Protein AF-A0A7G2LVY2-F1 (afdb_monomer_lite)

Structure (mmCIF, N/CA/C/O backbone):
data_AF-A0A7G2LVY2-F1
#
_entry.id   AF-A0A7G2LVY2-F1
#
loop_
_atom_site.group_PDB
_atom_site.id
_atom_site.type_symbol
_atom_site.label_atom_id
_atom_site.label_alt_id
_atom_site.label_comp_id
_atom_site.label_asym_id
_atom_site.label_entity_id
_atom_site.label_seq_id
_atom_site.pdbx_PDB_ins_code
_atom_site.Cartn_x
_atom_site.Cartn_y
_atom_site.Cartn_z
_atom_site.occupancy
_atom_site.B_iso_or_equiv
_atom_site.auth_seq_id
_atom_site.auth_comp_id
_atom_site.auth_asym_id
_atom_site.auth_atom_id
_atom_site.pdbx_PDB_model_num
ATOM 1 N N . MET A 1 1 ? -13.518 -0.870 34.565 1.00 39.25 1 MET A N 1
ATOM 2 C CA . MET A 1 1 ? -13.326 -1.751 33.393 1.00 39.25 1 MET A CA 1
ATOM 3 C C . MET A 1 1 ? -12.865 -0.864 32.248 1.00 39.25 1 MET A C 1
ATOM 5 O O . MET A 1 1 ? -13.672 -0.101 31.740 1.00 39.25 1 MET A O 1
ATOM 9 N N . ILE A 1 2 ? -11.569 -0.849 31.933 1.00 44.62 2 ILE A N 1
ATOM 10 C CA . ILE A 1 2 ? -11.060 -0.082 30.789 1.00 44.62 2 ILE A CA 1
ATOM 11 C C . ILE A 1 2 ? -11.137 -1.031 29.598 1.00 44.62 2 ILE A C 1
ATOM 13 O O . ILE A 1 2 ? -10.346 -1.964 29.501 1.00 44.62 2 ILE A O 1
ATOM 17 N N . VAL A 1 3 ? -12.137 -0.849 28.739 1.00 47.81 3 VAL A N 1
ATOM 18 C CA . VAL A 1 3 ? -12.151 -1.504 27.429 1.00 47.81 3 VAL A CA 1
ATOM 19 C C . VAL A 1 3 ? -11.163 -0.720 26.577 1.00 47.81 3 VAL A C 1
ATOM 21 O O . VAL A 1 3 ? -11.492 0.343 26.058 1.00 47.81 3 VAL A O 1
ATOM 24 N N . THR A 1 4 ? -9.923 -1.189 26.482 1.00 49.97 4 THR A N 1
ATOM 25 C CA . THR A 1 4 ? -9.008 -0.695 25.453 1.00 49.97 4 THR A CA 1
ATOM 26 C C . THR A 1 4 ? -9.565 -1.165 24.118 1.00 49.97 4 THR A C 1
ATOM 28 O O . THR A 1 4 ? -9.597 -2.369 23.856 1.00 49.97 4 THR A O 1
ATOM 31 N N . ALA A 1 5 ? -10.065 -0.234 23.304 1.00 61.22 5 ALA A N 1
ATOM 32 C CA . ALA A 1 5 ? -10.412 -0.522 21.921 1.00 61.22 5 ALA A CA 1
ATOM 33 C C . ALA A 1 5 ? -9.217 -1.216 21.250 1.00 61.22 5 ALA A C 1
ATOM 35 O O . ALA A 1 5 ? -8.070 -0.811 21.457 1.00 61.22 5 ALA A O 1
ATOM 36 N N . ALA A 1 6 ? -9.478 -2.282 20.489 1.00 63.81 6 ALA A N 1
ATOM 37 C CA . ALA A 1 6 ? -8.433 -2.903 19.689 1.00 63.81 6 ALA A CA 1
ATOM 38 C C . ALA A 1 6 ? -7.792 -1.823 18.795 1.00 63.81 6 ALA A C 1
ATOM 40 O O . ALA A 1 6 ? -8.520 -0.970 18.279 1.00 63.81 6 ALA A O 1
ATOM 41 N N . PRO A 1 7 ? -6.457 -1.818 18.636 1.00 68.19 7 PRO A N 1
ATOM 42 C CA . PRO A 1 7 ? -5.785 -0.800 17.842 1.00 68.19 7 PRO A CA 1
ATOM 43 C C . PRO A 1 7 ? -6.353 -0.779 16.421 1.00 68.19 7 PRO A C 1
ATOM 45 O O . PRO A 1 7 ? -6.534 -1.832 15.801 1.00 68.19 7 PRO A O 1
ATOM 48 N N . THR A 1 8 ? -6.642 0.423 15.917 1.00 87.12 8 THR A N 1
ATOM 49 C CA . THR A 1 8 ? -7.139 0.628 14.555 1.00 87.12 8 THR A CA 1
ATOM 50 C C . THR A 1 8 ? -6.164 0.001 13.562 1.00 87.12 8 THR A C 1
ATOM 52 O O . THR A 1 8 ? -4.964 0.284 13.570 1.00 87.12 8 THR A O 1
ATOM 55 N N . ARG A 1 9 ? -6.673 -0.899 12.721 1.00 96.38 9 ARG A N 1
ATOM 56 C CA . ARG A 1 9 ? -5.881 -1.551 11.676 1.00 96.38 9 ARG A CA 1
ATOM 57 C C . ARG A 1 9 ? -5.790 -0.615 10.479 1.00 96.38 9 ARG A C 1
ATOM 59 O O . ARG A 1 9 ? -6.821 -0.118 10.023 1.00 96.38 9 ARG A O 1
ATOM 66 N N . THR A 1 10 ? -4.586 -0.432 9.952 1.00 98.31 10 THR A N 1
ATOM 67 C CA . THR A 1 10 ? -4.344 0.371 8.755 1.00 98.31 10 THR A CA 1
ATOM 68 C C . THR A 1 10 ? -3.576 -0.456 7.744 1.00 98.31 10 THR A C 1
ATOM 70 O O . THR A 1 10 ? -2.410 -0.804 7.946 1.00 98.31 10 THR A O 1
ATOM 73 N N . PHE A 1 11 ? -4.259 -0.755 6.642 1.00 98.44 11 PHE A N 1
ATOM 74 C CA . PHE A 1 11 ? -3.750 -1.581 5.563 1.00 98.44 11 PHE A CA 1
ATOM 75 C C . PHE A 1 11 ? -3.188 -0.724 4.431 1.00 98.44 11 PHE A C 1
ATOM 77 O O . PHE A 1 11 ? -3.850 0.201 3.951 1.00 98.44 11 PHE A O 1
ATOM 84 N N . LEU A 1 12 ? -2.014 -1.099 3.928 1.00 98.25 12 LEU A N 1
ATOM 85 C CA . LEU A 1 12 ? -1.451 -0.573 2.689 1.00 98.25 12 LEU A CA 1
ATOM 86 C C . LEU A 1 12 ? -1.420 -1.666 1.620 1.00 98.25 12 LEU A C 1
ATOM 88 O O . LEU A 1 12 ? -0.725 -2.675 1.737 1.00 98.25 12 LEU A O 1
ATOM 92 N N . PHE A 1 13 ? -2.194 -1.467 0.560 1.00 97.25 13 PHE A N 1
ATOM 93 C CA . PHE A 1 13 ? -2.277 -2.396 -0.559 1.00 97.25 13 PHE A CA 1
ATOM 94 C C . PHE A 1 13 ? -1.229 -2.028 -1.615 1.00 97.25 13 PHE A C 1
ATOM 96 O O . PHE A 1 13 ? -1.375 -1.000 -2.282 1.00 97.25 13 PHE A O 1
ATOM 103 N N . LEU A 1 14 ? -0.235 -2.893 -1.822 1.00 95.06 14 LEU A N 1
ATOM 104 C CA . LEU A 1 14 ? 0.720 -2.848 -2.944 1.00 95.06 14 LEU A CA 1
ATOM 105 C C . LEU A 1 14 ? 0.222 -3.715 -4.102 1.00 95.06 14 LEU A C 1
ATOM 107 O O . LEU A 1 14 ? -0.867 -4.265 -4.014 1.00 95.06 14 LEU A O 1
ATOM 111 N N . GLN A 1 15 ? 0.963 -3.866 -5.198 1.00 90.38 15 GLN A N 1
ATOM 112 C CA . GLN A 1 15 ? 0.441 -4.481 -6.424 1.00 90.38 15 GLN A CA 1
ATOM 113 C C . GLN A 1 15 ? -0.254 -5.843 -6.179 1.00 90.38 15 GLN A C 1
ATOM 115 O O . GLN A 1 15 ? 0.187 -6.675 -5.386 1.00 90.38 15 GLN A O 1
ATOM 120 N N . GLY A 1 16 ? -1.409 -6.021 -6.824 1.00 85.12 16 GLY A N 1
ATOM 121 C CA . GLY A 1 16 ? -2.340 -7.132 -6.605 1.00 85.12 16 GLY A CA 1
ATOM 122 C C . GLY A 1 16 ? -2.748 -7.779 -7.932 1.00 85.12 16 GLY A C 1
ATOM 123 O O . GLY A 1 16 ? -2.326 -7.298 -8.987 1.00 85.12 16 GLY A O 1
ATOM 124 N N . PRO A 1 17 ? -3.593 -8.824 -7.924 1.00 83.94 17 PRO A N 1
ATOM 125 C CA . PRO A 1 17 ? -4.156 -9.373 -9.147 1.00 83.94 17 PRO A CA 1
ATOM 126 C C . PRO A 1 17 ? -4.967 -8.299 -9.874 1.00 83.94 17 PRO A C 1
ATOM 128 O O . PRO A 1 17 ? -5.635 -7.469 -9.249 1.00 83.94 17 PRO A O 1
ATOM 131 N N . HIS A 1 18 ? -4.932 -8.333 -11.204 1.00 83.19 18 HIS A N 1
ATOM 132 C CA . HIS A 1 18 ? -5.775 -7.465 -12.015 1.00 83.19 18 HIS A CA 1
ATOM 133 C C . HIS A 1 18 ? -7.261 -7.741 -11.739 1.00 83.19 18 HIS A C 1
ATOM 135 O O . HIS A 1 18 ? -7.674 -8.891 -11.591 1.00 83.19 18 HIS A O 1
ATOM 141 N N . GLY A 1 19 ? -8.071 -6.680 -11.702 1.00 87.75 19 GLY A N 1
ATOM 142 C CA . GLY A 1 19 ? -9.521 -6.771 -11.537 1.00 87.75 19 GLY A CA 1
ATOM 143 C C . GLY A 1 19 ? -10.046 -6.304 -10.170 1.00 87.75 19 GLY A C 1
ATOM 144 O O . GLY A 1 19 ? -9.325 -5.704 -9.372 1.00 87.75 19 GLY A O 1
ATOM 145 N N . PRO A 1 20 ? -11.335 -6.555 -9.879 1.00 90.75 20 PRO A N 1
ATOM 146 C CA . PRO A 1 20 ? -12.069 -5.896 -8.794 1.00 90.75 20 PRO A CA 1
ATOM 147 C C . PRO A 1 20 ? -11.790 -6.460 -7.392 1.00 90.75 20 PRO A C 1
ATOM 149 O O . PRO A 1 20 ? -12.391 -5.998 -6.415 1.00 90.75 20 PRO A O 1
ATOM 152 N N . PHE A 1 21 ? -10.920 -7.467 -7.266 1.00 92.88 21 PHE A N 1
ATOM 153 C CA . PHE A 1 21 ? -10.684 -8.163 -6.002 1.00 92.88 21 PHE A CA 1
ATOM 154 C C . PHE A 1 21 ? -10.185 -7.207 -4.908 1.00 92.88 21 PHE A C 1
ATOM 156 O O . PHE A 1 21 ? -10.789 -7.141 -3.839 1.00 92.88 21 PHE A O 1
ATOM 163 N N . PHE A 1 22 ? -9.160 -6.394 -5.187 1.00 94.06 22 PHE A N 1
ATOM 164 C CA . PHE A 1 22 ? -8.605 -5.455 -4.200 1.00 94.06 22 PHE A CA 1
ATOM 165 C C . PHE A 1 22 ? -9.624 -4.412 -3.757 1.00 94.06 22 PHE A C 1
ATOM 167 O O . PHE A 1 22 ? -9.743 -4.139 -2.565 1.00 94.06 22 PHE A O 1
ATOM 174 N N . ASN A 1 23 ? -10.413 -3.871 -4.684 1.00 94.88 23 ASN A N 1
ATOM 175 C CA . ASN A 1 23 ? -11.483 -2.945 -4.328 1.00 94.88 23 ASN A CA 1
ATOM 176 C C . ASN A 1 23 ? -12.528 -3.598 -3.413 1.00 94.88 23 ASN A C 1
ATOM 178 O O . ASN A 1 23 ? -12.964 -2.992 -2.435 1.00 94.88 23 ASN A O 1
ATOM 182 N N . SER A 1 24 ? -12.895 -4.849 -3.698 1.00 95.50 24 SER A N 1
ATOM 183 C CA . SER A 1 24 ? -13.856 -5.609 -2.891 1.00 95.50 24 SER A CA 1
ATOM 184 C C . SER A 1 24 ? -13.309 -5.912 -1.493 1.00 95.50 24 SER A C 1
ATOM 186 O O . SER A 1 24 ? -14.003 -5.681 -0.502 1.00 95.50 24 SER A O 1
ATOM 188 N N . LEU A 1 25 ? -12.045 -6.337 -1.401 1.00 95.69 25 LEU A N 1
ATOM 189 C CA . LEU A 1 25 ? -11.354 -6.577 -0.135 1.00 95.69 25 LEU A CA 1
ATOM 190 C C . LEU A 1 25 ? -11.233 -5.287 0.687 1.00 95.69 25 LEU A C 1
ATOM 192 O O . LEU A 1 25 ? -11.611 -5.263 1.856 1.00 95.69 25 LEU A O 1
ATOM 196 N N . GLY A 1 26 ? -10.787 -4.192 0.070 1.00 95.75 26 GLY A N 1
ATOM 197 C CA . GLY A 1 26 ? -10.673 -2.893 0.730 1.00 95.75 26 GLY A CA 1
ATOM 198 C C . GLY A 1 26 ? -12.020 -2.380 1.243 1.00 95.75 26 GLY A C 1
ATOM 199 O O . GLY A 1 26 ? -12.106 -1.864 2.355 1.00 95.75 26 GLY A O 1
ATOM 200 N N . LYS A 1 27 ? -13.108 -2.576 0.485 1.00 96.12 27 LYS A N 1
ATOM 201 C CA . LYS A 1 27 ? -14.471 -2.254 0.936 1.00 96.12 27 LYS A CA 1
ATOM 202 C C . LYS A 1 27 ? -14.877 -3.064 2.171 1.00 96.12 27 LYS A C 1
ATOM 204 O O . LYS A 1 27 ? -15.498 -2.508 3.074 1.00 96.12 27 LYS A O 1
ATOM 209 N N . MET A 1 28 ? -14.544 -4.353 2.218 1.00 97.00 28 MET A N 1
ATOM 210 C CA . MET A 1 28 ? -14.836 -5.215 3.366 1.00 97.00 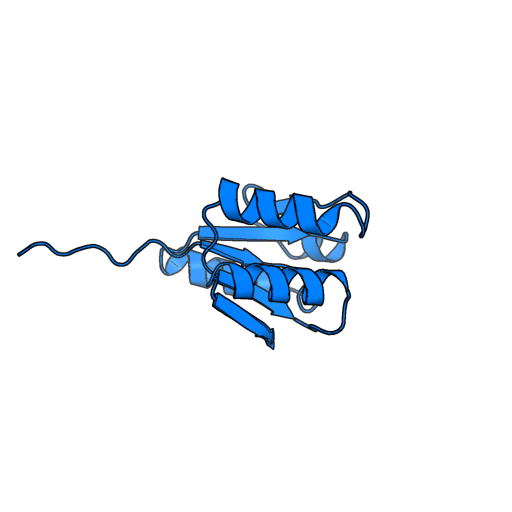28 MET A CA 1
ATOM 211 C C . MET A 1 28 ? -14.028 -4.808 4.606 1.00 97.00 28 MET A C 1
ATOM 213 O O . MET A 1 28 ? -14.612 -4.657 5.673 1.00 97.00 28 MET A O 1
ATOM 217 N N . LEU A 1 29 ? -12.723 -4.562 4.463 1.00 96.38 29 LEU A N 1
ATOM 218 C CA . LEU A 1 29 ? -11.865 -4.126 5.572 1.00 96.38 29 LEU A CA 1
ATOM 219 C C . LEU A 1 29 ? -12.326 -2.785 6.160 1.00 96.38 29 LEU A C 1
ATOM 221 O O . LEU A 1 29 ? -12.441 -2.657 7.376 1.00 96.38 29 LEU A O 1
ATOM 225 N N . ARG A 1 30 ? -12.703 -1.818 5.313 1.00 95.62 30 ARG A N 1
ATOM 226 C CA . ARG A 1 30 ? -13.282 -0.548 5.784 1.00 95.62 30 ARG A CA 1
ATOM 227 C C . ARG A 1 30 ? -14.587 -0.736 6.545 1.00 95.62 30 ARG A C 1
ATOM 229 O O . ARG A 1 30 ? -14.797 -0.096 7.567 1.00 95.62 30 ARG A O 1
ATOM 236 N N . ARG A 1 31 ? -15.461 -1.637 6.081 1.00 95.31 31 ARG A N 1
ATOM 237 C CA . ARG A 1 31 ? -16.694 -1.990 6.809 1.00 95.31 31 ARG A CA 1
ATOM 238 C C . ARG A 1 31 ? -16.411 -2.624 8.172 1.00 95.31 31 ARG A C 1
ATOM 240 O O . ARG A 1 31 ? -17.240 -2.492 9.062 1.00 95.31 31 ARG A O 1
ATOM 247 N N . ALA A 1 32 ? -15.262 -3.275 8.332 1.00 95.12 32 ALA A N 1
ATOM 248 C CA . ALA A 1 32 ? -14.799 -3.827 9.601 1.00 95.12 32 ALA A CA 1
ATOM 249 C C . ALA A 1 32 ? -14.088 -2.794 10.503 1.00 95.12 32 ALA A C 1
ATOM 251 O O . ALA A 1 32 ? -13.579 -3.166 11.556 1.00 95.12 32 ALA A O 1
ATOM 252 N N . GLY A 1 33 ? -14.049 -1.514 10.113 1.00 94.88 33 GLY A N 1
ATOM 253 C CA . GLY A 1 33 ? -13.451 -0.435 10.905 1.00 94.88 33 GLY A CA 1
ATOM 254 C C . GLY A 1 33 ? -11.962 -0.192 10.647 1.00 94.88 33 GLY A C 1
ATOM 255 O O . GLY A 1 33 ? -11.342 0.554 11.397 1.00 94.88 33 GLY A O 1
ATOM 256 N N . ALA A 1 34 ? -11.382 -0.800 9.608 1.00 97.06 34 ALA A N 1
ATOM 257 C CA . ALA A 1 34 ? -9.990 -0.567 9.234 1.00 97.06 34 ALA A CA 1
ATOM 258 C C . ALA A 1 34 ? -9.829 0.602 8.250 1.00 97.06 34 ALA A C 1
ATOM 260 O O . ALA A 1 34 ? -10.689 0.857 7.401 1.00 97.06 34 ALA A O 1
ATOM 261 N N . GLU A 1 35 ? -8.670 1.249 8.284 1.00 97.75 35 GLU A N 1
ATOM 262 C CA . GLU A 1 35 ? -8.233 2.132 7.209 1.00 97.75 35 GLU A CA 1
ATOM 263 C C . GLU A 1 35 ? -7.560 1.329 6.095 1.00 97.75 35 GLU A C 1
ATOM 265 O O . GLU A 1 35 ? -6.878 0.334 6.340 1.00 97.75 35 GLU A O 1
ATOM 270 N N . VAL A 1 36 ? -7.759 1.752 4.844 1.00 98.00 36 VAL A N 1
ATOM 271 C CA . VAL A 1 36 ? -7.175 1.066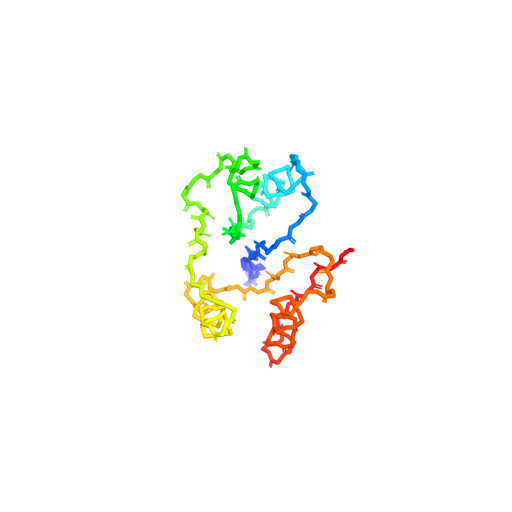 3.685 1.00 98.00 36 VAL A CA 1
ATOM 272 C C . VAL A 1 36 ? -6.710 2.075 2.652 1.00 98.00 36 VAL A C 1
ATOM 274 O O . VAL A 1 36 ? -7.531 2.793 2.068 1.00 98.00 36 VAL A O 1
ATOM 277 N N . TRP A 1 37 ? -5.411 2.037 2.382 1.00 98.44 37 TRP A N 1
ATOM 278 C CA . TRP A 1 37 ? -4.705 2.812 1.371 1.00 98.44 37 TRP A CA 1
ATOM 279 C C . TRP A 1 37 ? -4.256 1.909 0.224 1.00 98.44 37 TRP A C 1
ATOM 281 O O . TRP A 1 37 ? -3.964 0.730 0.420 1.00 98.44 37 TRP A O 1
ATOM 291 N N . ARG A 1 38 ? -4.185 2.458 -0.989 1.00 97.56 38 ARG A N 1
ATOM 292 C CA . ARG A 1 38 ? -3.740 1.748 -2.192 1.00 97.56 38 ARG A CA 1
ATOM 293 C C . ARG A 1 38 ? -2.590 2.497 -2.837 1.00 97.56 38 ARG A C 1
ATOM 295 O O . ARG A 1 38 ? -2.812 3.587 -3.352 1.00 97.56 38 ARG A O 1
ATOM 302 N N . VAL A 1 39 ? -1.411 1.886 -2.892 1.00 97.62 39 VAL A N 1
ATOM 303 C CA . VAL A 1 39 ? -0.350 2.340 -3.796 1.00 97.62 39 VAL A CA 1
ATOM 304 C C . VAL A 1 39 ? -0.607 1.731 -5.165 1.00 97.62 39 VAL A C 1
ATOM 306 O O . VAL A 1 39 ? -0.811 0.521 -5.283 1.00 97.62 39 VAL A O 1
ATOM 309 N N . GLY A 1 40 ? -0.639 2.563 -6.199 1.00 95.38 40 GLY A N 1
ATOM 310 C CA . GLY A 1 40 ? -0.777 2.090 -7.568 1.00 95.38 40 GLY A CA 1
ATOM 311 C C . GLY A 1 40 ? 0.455 2.391 -8.402 1.00 95.38 40 GLY A C 1
ATOM 312 O O . GLY A 1 40 ? 0.911 3.533 -8.442 1.00 95.38 40 GLY A O 1
ATOM 313 N N . PHE A 1 41 ? 0.947 1.360 -9.085 1.00 93.06 41 PHE A N 1
ATOM 314 C CA . PHE A 1 41 ? 2.175 1.375 -9.883 1.00 93.06 41 PHE A CA 1
ATOM 315 C C . PHE A 1 41 ? 1.888 1.460 -11.389 1.00 93.06 41 PHE A C 1
ATOM 317 O O . PHE A 1 41 ? 2.788 1.670 -12.194 1.00 93.06 41 PHE A O 1
ATOM 324 N N . ASN A 1 42 ? 0.634 1.252 -11.798 1.00 90.88 42 ASN A N 1
ATOM 325 C CA . ASN A 1 42 ? 0.208 1.271 -13.197 1.00 90.88 42 ASN A CA 1
ATOM 326 C C . ASN A 1 42 ? -1.261 1.717 -13.334 1.00 90.88 42 ASN A C 1
ATOM 328 O O . ASN A 1 42 ? -1.997 1.839 -12.354 1.00 90.88 42 ASN A O 1
ATOM 332 N N . ALA A 1 43 ? -1.705 1.942 -14.574 1.00 90.00 43 ALA A N 1
ATOM 333 C CA . ALA A 1 43 ? -3.074 2.368 -14.868 1.00 90.00 43 ALA A CA 1
ATOM 334 C C . ALA A 1 43 ? -4.139 1.333 -14.461 1.00 90.00 43 ALA A C 1
ATOM 336 O O . ALA A 1 43 ? -5.241 1.720 -14.076 1.00 90.00 43 ALA A O 1
ATOM 337 N N . GLY A 1 44 ? -3.813 0.038 -14.498 1.00 90.00 44 GLY A N 1
ATOM 338 C CA . GLY A 1 44 ? -4.709 -1.032 -14.058 1.00 90.00 44 GLY A CA 1
ATOM 339 C C . GLY A 1 44 ? -5.032 -0.941 -12.566 1.00 90.00 44 GLY A C 1
ATOM 340 O O . GLY A 1 44 ? -6.195 -1.058 -12.189 1.00 90.00 44 GLY A O 1
ATOM 341 N N . ASP A 1 45 ? -4.039 -0.635 -11.726 1.00 92.31 45 ASP A N 1
ATOM 342 C CA . ASP A 1 45 ? -4.256 -0.418 -10.288 1.00 92.31 45 ASP A CA 1
ATOM 343 C C . ASP A 1 45 ? -5.251 0.715 -10.024 1.00 92.31 45 ASP A C 1
ATOM 345 O O . ASP A 1 45 ? -6.085 0.611 -9.125 1.00 92.31 45 ASP A O 1
ATOM 349 N N . ARG A 1 46 ? -5.180 1.790 -10.819 1.00 93.19 46 ARG A N 1
ATOM 350 C CA . ARG A 1 46 ? -6.125 2.909 -10.741 1.00 93.19 46 ARG A CA 1
ATOM 351 C C . ARG A 1 46 ? -7.510 2.514 -11.243 1.00 93.19 46 ARG A C 1
ATOM 353 O O . ARG A 1 46 ? -8.500 2.838 -10.597 1.00 93.19 46 ARG A O 1
ATOM 360 N N . ALA A 1 47 ? -7.582 1.852 -12.397 1.00 93.25 47 ALA A N 1
ATOM 361 C CA . ALA A 1 47 ? -8.841 1.515 -13.059 1.00 93.25 47 ALA A CA 1
ATOM 362 C C . ALA A 1 47 ? -9.743 0.625 -12.191 1.00 93.25 47 ALA A C 1
ATOM 364 O O . ALA A 1 47 ? -10.964 0.728 -12.272 1.00 93.25 47 ALA A O 1
ATOM 365 N N . PHE A 1 48 ? -9.147 -0.208 -11.334 1.00 93.56 48 PHE A N 1
ATOM 366 C CA . PHE A 1 48 ? -9.868 -1.105 -10.434 1.00 93.56 48 PHE A CA 1
ATOM 367 C C . PHE A 1 48 ? -9.899 -0.630 -8.979 1.00 93.56 48 PHE A C 1
ATOM 369 O O . PHE A 1 48 ? -10.118 -1.447 -8.087 1.00 93.56 48 PHE A O 1
ATOM 376 N N . TRP A 1 49 ? -9.711 0.665 -8.711 1.00 95.56 49 TRP A N 1
ATOM 377 C CA . TRP A 1 49 ? -9.829 1.229 -7.367 1.00 95.56 49 TRP A CA 1
ATOM 378 C C . TRP A 1 49 ? -10.767 2.435 -7.334 1.00 95.56 49 TRP A C 1
ATOM 380 O O . TRP A 1 49 ? -10.421 3.533 -7.766 1.00 95.56 49 TRP A O 1
ATOM 390 N N . PHE A 1 50 ? -11.957 2.257 -6.758 1.00 94.44 50 PHE A N 1
ATOM 391 C CA . PHE A 1 50 ? -13.033 3.256 -6.813 1.00 94.44 50 PHE A CA 1
ATOM 392 C C . PHE A 1 50 ? -13.096 4.168 -5.577 1.00 94.44 50 PHE A C 1
ATOM 394 O O . PHE A 1 50 ? -14.120 4.788 -5.300 1.00 94.44 50 PHE A O 1
ATOM 401 N N . HIS A 1 51 ? -11.993 4.263 -4.828 1.00 92.75 51 HIS A N 1
ATOM 402 C CA . HIS A 1 51 ? -11.861 5.099 -3.632 1.00 92.75 51 HIS A CA 1
ATOM 403 C C . HIS A 1 51 ? -10.702 6.099 -3.796 1.00 92.75 51 HIS A C 1
ATOM 405 O O . HIS A 1 51 ? -9.635 5.905 -3.200 1.00 92.75 51 HIS A O 1
ATOM 411 N N . PRO A 1 52 ? -10.876 7.164 -4.605 1.00 93.38 52 PRO A N 1
ATOM 412 C CA . PRO A 1 52 ? -9.778 8.035 -5.033 1.00 93.38 52 PRO A CA 1
ATOM 413 C C . PRO A 1 52 ? -9.071 8.754 -3.878 1.00 93.38 52 PRO A C 1
ATOM 415 O O . PRO A 1 52 ? -7.868 8.968 -3.962 1.00 93.38 52 PRO A O 1
ATOM 418 N N . SER A 1 53 ? -9.771 9.054 -2.778 1.00 96.12 53 SER A N 1
ATOM 419 C CA . SER A 1 53 ? -9.188 9.688 -1.581 1.00 96.12 53 SER A CA 1
ATOM 420 C C . SER A 1 53 ? -8.138 8.832 -0.865 1.00 96.12 53 SER A C 1
ATOM 422 O O . SER A 1 53 ? -7.353 9.353 -0.083 1.00 96.12 53 SER A O 1
ATOM 424 N N . THR A 1 54 ? -8.119 7.525 -1.132 1.00 97.12 54 THR A N 1
ATOM 425 C CA . THR A 1 54 ? -7.185 6.562 -0.522 1.00 97.12 54 THR A CA 1
ATOM 426 C C . THR A 1 54 ? -6.227 5.953 -1.543 1.00 97.12 54 THR A C 1
ATOM 428 O O . THR A 1 54 ? -5.535 4.977 -1.253 1.00 97.12 54 THR A O 1
ATOM 431 N N . TYR A 1 55 ? -6.212 6.497 -2.762 1.00 97.88 55 TYR A N 1
ATOM 432 C CA . TYR A 1 55 ? -5.331 6.060 -3.833 1.00 97.88 55 TYR A CA 1
ATOM 433 C C . TYR A 1 55 ? -4.082 6.933 -3.889 1.00 97.88 55 TYR A C 1
ATOM 435 O O . TYR A 1 55 ? -4.170 8.153 -4.013 1.00 97.88 55 TYR A O 1
ATOM 443 N N . ILE A 1 56 ? -2.922 6.294 -3.871 1.00 98.19 56 ILE A N 1
ATOM 444 C CA . ILE A 1 56 ? -1.609 6.925 -3.886 1.00 98.19 56 ILE A CA 1
ATOM 445 C C . ILE A 1 56 ? -0.930 6.516 -5.198 1.00 98.19 56 ILE A C 1
ATOM 447 O O . ILE A 1 56 ? -0.473 5.377 -5.327 1.00 98.19 56 ILE A O 1
ATOM 451 N N . PRO A 1 57 ? -0.906 7.391 -6.220 1.00 97.12 57 PRO A N 1
ATOM 452 C CA . PRO A 1 57 ? -0.190 7.098 -7.452 1.00 97.12 57 PRO A CA 1
ATOM 453 C C . PRO A 1 57 ? 1.314 7.141 -7.183 1.00 97.12 57 PRO A C 1
ATOM 455 O O . PRO A 1 57 ? 1.853 8.214 -6.917 1.00 97.12 57 PRO A O 1
ATOM 458 N N . TYR A 1 58 ? 1.996 6.006 -7.305 1.00 97.12 58 TYR A N 1
ATOM 459 C CA . TYR A 1 58 ? 3.451 5.998 -7.286 1.00 97.12 58 TYR A CA 1
ATOM 460 C C . TYR A 1 58 ? 3.991 6.263 -8.691 1.00 97.12 58 TYR A C 1
ATOM 462 O O . TYR A 1 58 ? 3.585 5.617 -9.656 1.00 97.12 58 TYR A O 1
ATOM 470 N N . ARG A 1 59 ? 4.860 7.270 -8.807 1.00 95.56 59 ARG A N 1
ATOM 471 C CA . ARG A 1 59 ? 5.457 7.721 -10.077 1.00 95.56 59 ARG A CA 1
ATOM 472 C C . ARG A 1 59 ? 6.984 7.845 -10.013 1.00 95.56 59 ARG A C 1
ATOM 474 O O . ARG A 1 59 ? 7.569 8.364 -10.957 1.00 95.56 59 ARG A O 1
ATOM 481 N N . GLY A 1 60 ? 7.589 7.436 -8.896 1.00 94.06 60 GLY A N 1
ATOM 482 C CA . GLY A 1 60 ? 9.042 7.405 -8.724 1.00 94.06 60 GLY A CA 1
ATOM 483 C C . GLY A 1 60 ? 9.673 6.200 -9.417 1.00 94.06 60 GLY A C 1
ATOM 484 O O . GLY A 1 60 ? 8.976 5.398 -10.050 1.00 94.06 60 GLY A O 1
ATOM 485 N N . THR A 1 61 ? 10.993 6.083 -9.301 1.00 94.31 61 THR A N 1
ATOM 486 C CA . THR A 1 61 ? 11.737 4.936 -9.834 1.00 94.31 61 THR A CA 1
ATOM 487 C C . THR A 1 61 ? 11.740 3.765 -8.848 1.00 94.31 61 THR A C 1
ATOM 489 O O . THR A 1 61 ? 11.198 3.855 -7.754 1.00 94.31 61 THR A O 1
ATOM 492 N N . VAL A 1 62 ? 12.329 2.625 -9.214 1.00 91.38 62 VAL A N 1
ATOM 493 C CA . VAL A 1 62 ? 12.463 1.505 -8.264 1.00 91.38 62 VAL A CA 1
ATOM 494 C C . VAL A 1 62 ? 13.426 1.873 -7.130 1.00 91.38 62 VAL A C 1
ATOM 496 O O . VAL A 1 62 ? 13.214 1.478 -5.993 1.00 91.38 62 VAL A O 1
ATOM 499 N N . GLU A 1 63 ? 14.437 2.689 -7.412 1.00 94.06 63 GLU A N 1
ATOM 500 C CA . GLU A 1 63 ? 15.449 3.130 -6.449 1.00 94.06 63 GLU A CA 1
ATOM 501 C C . GLU A 1 63 ? 14.869 4.067 -5.377 1.00 94.06 63 GLU A C 1
ATOM 503 O O . GLU A 1 63 ? 15.286 4.019 -4.221 1.00 94.06 63 GLU A O 1
ATOM 508 N N . ASP A 1 64 ? 13.867 4.877 -5.735 1.00 95.88 64 ASP A N 1
ATOM 509 C CA . ASP A 1 64 ? 13.172 5.778 -4.804 1.00 95.88 64 ASP A CA 1
ATOM 510 C C . ASP A 1 64 ? 12.144 5.043 -3.919 1.00 95.88 64 ASP A C 1
ATOM 512 O O . ASP A 1 64 ? 11.583 5.613 -2.968 1.00 95.88 64 ASP A O 1
ATOM 516 N N . TRP A 1 65 ? 11.823 3.789 -4.256 1.00 95.56 65 TRP A N 1
ATOM 517 C CA . TRP A 1 65 ? 10.725 3.053 -3.639 1.00 95.56 65 TRP A CA 1
ATOM 518 C C . TRP A 1 65 ? 10.955 2.745 -2.158 1.00 95.56 65 TRP A C 1
ATOM 520 O O . TRP A 1 65 ? 10.040 3.033 -1.384 1.00 95.56 65 TRP A O 1
ATOM 530 N N . PRO A 1 66 ? 12.129 2.258 -1.704 1.00 95.75 66 PRO A N 1
ATOM 531 C CA . PRO A 1 66 ? 12.368 1.987 -0.287 1.00 95.75 66 PRO A CA 1
ATOM 532 C C . PRO A 1 66 ? 12.088 3.192 0.614 1.00 95.75 66 PRO A C 1
ATOM 534 O O . PRO A 1 66 ? 11.410 3.065 1.636 1.00 95.75 66 PRO A O 1
ATOM 537 N N . GLN A 1 67 ? 12.563 4.375 0.211 1.00 97.12 67 GLN A N 1
ATOM 538 C CA . GLN A 1 67 ? 12.343 5.607 0.963 1.00 97.12 67 GLN A CA 1
ATOM 539 C C . GLN A 1 67 ? 10.867 6.006 0.944 1.00 97.12 67 GLN A C 1
ATOM 541 O O . GLN A 1 67 ? 10.294 6.291 1.994 1.00 97.12 67 GLN A O 1
ATOM 546 N N . THR A 1 68 ? 10.231 5.976 -0.231 1.00 97.88 68 THR A N 1
ATOM 547 C CA . THR A 1 68 ? 8.806 6.313 -0.358 1.00 97.88 68 THR A CA 1
ATOM 548 C C . THR A 1 68 ? 7.939 5.380 0.483 1.00 97.88 68 THR A C 1
ATOM 550 O O . THR A 1 68 ? 7.048 5.829 1.200 1.00 97.88 68 THR A O 1
ATOM 553 N N . PHE A 1 69 ? 8.201 4.076 0.419 1.00 98.00 69 PHE A N 1
ATOM 554 C CA . PHE A 1 69 ? 7.478 3.065 1.173 1.00 98.00 69 PHE A CA 1
ATOM 555 C C . PHE A 1 69 ? 7.616 3.300 2.677 1.00 98.00 69 PHE A C 1
ATOM 557 O O . PHE A 1 69 ? 6.600 3.374 3.361 1.00 98.00 69 PHE A O 1
ATOM 564 N N . ALA A 1 70 ? 8.837 3.507 3.178 1.00 98.00 70 ALA A N 1
ATOM 565 C CA . ALA A 1 70 ? 9.087 3.848 4.578 1.00 98.00 70 ALA A CA 1
ATOM 566 C C . ALA A 1 70 ? 8.274 5.073 5.033 1.00 98.00 70 ALA A C 1
ATOM 568 O O . ALA A 1 70 ? 7.576 4.998 6.043 1.00 98.00 70 ALA A O 1
ATOM 569 N N . THR A 1 71 ? 8.297 6.160 4.256 1.00 98.31 71 THR A N 1
ATOM 570 C CA . THR A 1 71 ? 7.506 7.365 4.540 1.00 98.31 71 THR A CA 1
ATOM 571 C C . THR A 1 71 ? 6.008 7.070 4.583 1.00 98.31 71 THR A C 1
ATOM 573 O O . THR A 1 71 ? 5.326 7.525 5.495 1.00 98.31 71 THR A O 1
ATOM 576 N N . LEU A 1 72 ? 5.482 6.264 3.656 1.00 98.31 72 LEU A N 1
ATOM 577 C CA . LEU A 1 72 ? 4.065 5.888 3.649 1.00 98.31 72 LEU A CA 1
ATOM 578 C C . LEU A 1 72 ? 3.662 5.077 4.884 1.00 98.31 72 LEU A C 1
ATOM 580 O O . LEU A 1 72 ? 2.558 5.273 5.398 1.00 98.31 72 LEU A O 1
ATOM 584 N N . LEU A 1 73 ? 4.531 4.177 5.353 1.00 98.31 73 LEU A N 1
ATOM 585 C CA . LEU A 1 73 ? 4.273 3.409 6.570 1.00 98.31 73 LEU A CA 1
ATOM 586 C C . LEU A 1 73 ? 4.121 4.335 7.781 1.00 98.31 73 LEU A C 1
ATOM 588 O O . LEU A 1 73 ? 3.180 4.170 8.557 1.00 98.31 73 LEU A O 1
ATOM 592 N N . ASP A 1 74 ? 4.998 5.334 7.894 1.00 98.00 74 ASP A N 1
ATOM 593 C CA . ASP A 1 74 ? 5.002 6.290 9.000 1.00 98.00 74 ASP A CA 1
ATOM 594 C C . ASP A 1 74 ? 3.840 7.289 8.895 1.00 98.00 74 ASP A C 1
ATOM 596 O O . ASP A 1 74 ? 3.070 7.453 9.838 1.00 98.00 74 ASP A O 1
ATOM 600 N N . GLU A 1 75 ? 3.626 7.913 7.738 1.00 97.94 75 GLU A N 1
ATOM 601 C CA . GLU A 1 75 ? 2.564 8.912 7.556 1.00 97.94 75 GLU A CA 1
ATOM 602 C C . GLU A 1 75 ? 1.157 8.337 7.728 1.00 97.94 75 GLU A C 1
ATOM 604 O O . GLU A 1 75 ? 0.251 9.038 8.184 1.00 97.94 75 GLU A O 1
ATOM 609 N N . LYS A 1 76 ? 0.946 7.080 7.321 1.00 97.75 76 LYS A N 1
ATOM 610 C CA . LYS A 1 76 ? -0.367 6.422 7.390 1.00 97.75 76 LYS A CA 1
ATOM 611 C C . LYS A 1 76 ? -0.512 5.501 8.593 1.00 97.75 76 LYS A C 1
ATOM 613 O O . LYS A 1 76 ? -1.568 4.897 8.738 1.00 97.75 76 LYS A O 1
ATOM 618 N N . GLN A 1 77 ? 0.509 5.397 9.448 1.00 97.12 77 GLN A N 1
ATOM 619 C CA . GLN A 1 77 ? 0.503 4.509 10.616 1.00 97.12 77 GLN A CA 1
ATOM 620 C C . GLN A 1 77 ? 0.144 3.063 10.221 1.00 97.12 77 GLN A C 1
ATOM 622 O O . GLN A 1 77 ? -0.708 2.413 10.830 1.00 97.12 77 GLN A O 1
ATOM 627 N N . VAL A 1 78 ? 0.756 2.578 9.137 1.00 98.12 78 VAL A N 1
ATOM 628 C CA . VAL A 1 78 ? 0.459 1.264 8.553 1.00 98.12 78 VAL A CA 1
ATOM 629 C C . VAL A 1 78 ? 0.937 0.160 9.488 1.00 98.12 78 VAL A C 1
ATOM 631 O O . VAL A 1 78 ? 2.099 0.132 9.886 1.00 98.12 78 VAL A O 1
ATOM 634 N N . ASN A 1 79 ? 0.057 -0.796 9.782 1.00 97.56 79 ASN A N 1
ATOM 635 C CA . ASN A 1 79 ? 0.381 -1.990 10.571 1.00 97.56 79 ASN A CA 1
ATOM 636 C C . ASN A 1 79 ? 0.131 -3.308 9.817 1.00 97.56 79 ASN A C 1
ATOM 638 O O . ASN A 1 79 ? 0.549 -4.374 10.279 1.00 97.56 79 ASN A O 1
ATOM 642 N N . ASP A 1 80 ? -0.436 -3.220 8.611 1.00 98.19 80 ASP A N 1
ATOM 643 C CA . ASP A 1 80 ? -0.639 -4.331 7.692 1.00 98.19 80 ASP A CA 1
ATOM 644 C C . ASP A 1 80 ? -0.286 -3.944 6.252 1.00 98.19 80 ASP A C 1
ATOM 646 O O . ASP A 1 80 ? -0.762 -2.933 5.737 1.00 98.19 80 ASP A O 1
ATOM 650 N N . ILE A 1 81 ? 0.459 -4.792 5.545 1.00 97.50 81 ILE A N 1
ATOM 651 C CA . ILE A 1 81 ? 0.622 -4.678 4.090 1.00 97.50 81 ILE A CA 1
ATOM 652 C C . ILE A 1 81 ? -0.007 -5.862 3.369 1.00 97.50 81 ILE A C 1
ATOM 654 O O . ILE A 1 81 ? 0.079 -6.997 3.832 1.00 97.50 81 ILE A O 1
ATOM 658 N N . VAL A 1 82 ? -0.631 -5.601 2.221 1.00 95.75 82 VAL A N 1
ATOM 659 C CA . VAL A 1 82 ? -1.241 -6.629 1.364 1.00 95.75 82 VAL A CA 1
ATOM 660 C C . VAL A 1 82 ? -0.648 -6.532 -0.032 1.00 95.75 82 VAL A C 1
ATOM 662 O O . VAL A 1 82 ? -0.676 -5.461 -0.642 1.00 95.75 82 VAL A O 1
ATOM 665 N N . LEU A 1 83 ? -0.133 -7.643 -0.551 1.00 92.25 83 LEU A N 1
ATOM 666 C CA . LEU A 1 83 ? 0.488 -7.721 -1.876 1.00 92.25 83 LEU A CA 1
ATOM 667 C C . LEU A 1 83 ? 0.323 -9.122 -2.477 1.00 92.25 83 LEU A C 1
ATOM 669 O O . LEU A 1 83 ? 0.171 -10.095 -1.744 1.00 92.25 83 LEU A O 1
ATOM 673 N N . TYR A 1 84 ? 0.338 -9.218 -3.808 1.00 85.44 84 TYR A N 1
ATOM 674 C CA . TYR A 1 84 ? 0.342 -10.497 -4.530 1.00 85.44 84 TYR A CA 1
ATOM 675 C C . TYR A 1 84 ? 1.573 -10.590 -5.426 1.00 85.44 84 TYR A C 1
ATOM 677 O O . TYR A 1 84 ? 1.915 -9.625 -6.113 1.00 85.44 84 TY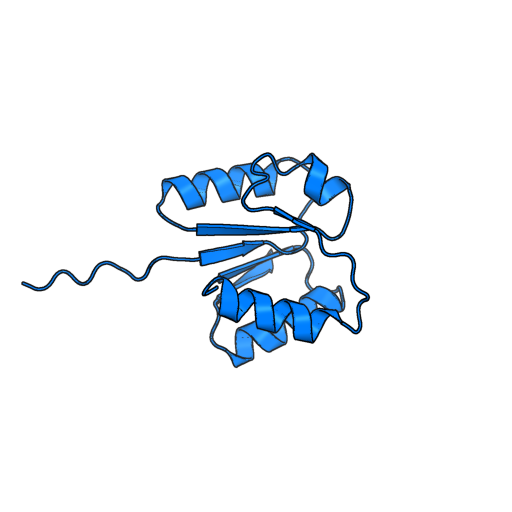R A O 1
ATOM 685 N N . GLY A 1 85 ? 2.199 -11.766 -5.452 1.00 73.50 85 GLY A N 1
ATOM 686 C CA . GLY A 1 85 ? 3.432 -12.006 -6.204 1.00 73.50 85 GLY A CA 1
ATOM 687 C C . GLY A 1 85 ? 4.623 -11.276 -5.583 1.00 73.50 85 GLY A C 1
ATOM 688 O O . GLY A 1 85 ? 4.943 -10.148 -5.948 1.00 73.50 85 GLY A O 1
ATOM 689 N N . ASP A 1 86 ? 5.292 -11.926 -4.643 1.00 66.94 86 ASP A N 1
ATOM 690 C CA . ASP A 1 86 ? 6.433 -11.415 -3.874 1.00 66.94 86 ASP A CA 1
ATOM 691 C C . ASP A 1 86 ? 7.770 -11.417 -4.637 1.00 66.94 86 ASP A C 1
ATOM 693 O O . ASP A 1 86 ? 8.754 -10.859 -4.160 1.00 66.94 86 ASP A O 1
ATOM 697 N N . THR A 1 87 ? 7.813 -11.980 -5.847 1.00 70.19 87 THR A N 1
ATOM 698 C CA . THR A 1 87 ? 9.044 -12.116 -6.646 1.00 70.19 87 THR A CA 1
ATOM 699 C C . THR A 1 87 ? 9.526 -10.820 -7.306 1.00 70.19 87 THR A C 1
ATOM 701 O O . THR A 1 87 ? 10.616 -10.787 -7.877 1.00 70.19 87 THR A O 1
ATOM 704 N N . ARG A 1 88 ? 8.741 -9.737 -7.254 1.00 80.44 88 ARG A N 1
ATOM 705 C CA . ARG A 1 88 ? 9.133 -8.429 -7.808 1.00 80.44 88 ARG A CA 1
ATOM 706 C C . ARG A 1 88 ? 10.047 -7.684 -6.823 1.00 80.44 88 ARG A C 1
ATOM 708 O O . ARG A 1 88 ? 9.708 -7.654 -5.640 1.00 80.44 88 ARG A O 1
ATOM 715 N N . PRO A 1 89 ? 11.111 -6.993 -7.282 1.00 84.12 89 PRO A N 1
ATOM 716 C CA . PRO A 1 89 ? 12.020 -6.249 -6.398 1.00 84.12 89 PRO A CA 1
ATOM 717 C C . PRO A 1 89 ? 11.304 -5.301 -5.424 1.00 84.12 89 PRO A C 1
ATOM 719 O O . PRO A 1 89 ? 11.513 -5.383 -4.217 1.00 84.12 89 PRO A O 1
ATOM 722 N N . ILE A 1 90 ? 10.338 -4.520 -5.925 1.00 86.81 90 ILE A N 1
ATOM 723 C CA . ILE A 1 90 ? 9.537 -3.586 -5.113 1.00 86.81 90 ILE A CA 1
ATOM 724 C C . ILE A 1 90 ? 8.769 -4.268 -3.966 1.00 86.81 90 ILE A C 1
ATOM 726 O O . ILE A 1 90 ? 8.519 -3.663 -2.925 1.00 86.81 90 ILE A O 1
ATOM 730 N N . HIS A 1 91 ? 8.370 -5.529 -4.141 1.00 89.62 91 HIS A N 1
ATOM 731 C CA . HIS A 1 91 ? 7.654 -6.289 -3.123 1.00 89.62 91 HIS A CA 1
ATOM 732 C C . HIS A 1 91 ? 8.623 -6.938 -2.140 1.00 89.62 91 HIS A C 1
ATOM 734 O O . HIS A 1 91 ? 8.366 -6.894 -0.940 1.00 89.62 91 HIS A O 1
ATOM 740 N N . ALA A 1 92 ? 9.742 -7.484 -2.618 1.00 89.81 92 ALA A N 1
ATOM 741 C CA . ALA A 1 92 ? 10.774 -8.051 -1.755 1.00 89.81 92 ALA A CA 1
ATOM 742 C C . ALA A 1 92 ? 11.303 -7.011 -0.750 1.00 89.81 92 ALA A C 1
ATOM 744 O O . ALA A 1 92 ? 11.371 -7.288 0.449 1.00 89.81 92 ALA A O 1
ATOM 745 N N . GLU A 1 93 ? 11.587 -5.793 -1.218 1.00 90.94 93 GLU A N 1
ATOM 746 C CA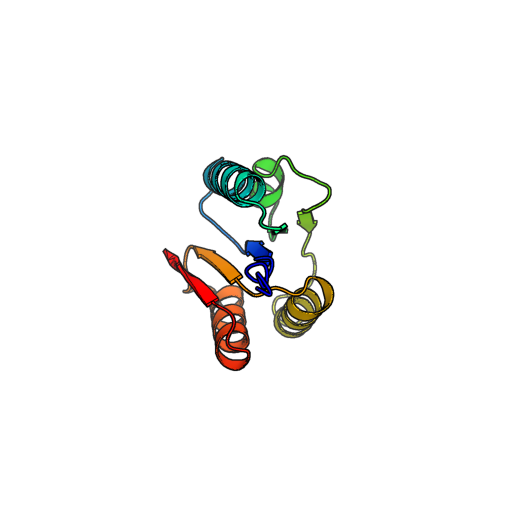 . GLU A 1 93 ? 12.016 -4.669 -0.375 1.00 90.94 93 GLU A CA 1
ATOM 747 C C . GLU A 1 93 ? 10.935 -4.257 0.628 1.00 90.94 93 GLU A C 1
ATOM 749 O O . GLU A 1 93 ? 11.212 -4.120 1.821 1.00 90.94 93 GLU A O 1
ATOM 754 N N . ALA A 1 94 ? 9.682 -4.135 0.175 1.00 94.12 94 ALA A N 1
ATOM 755 C CA . ALA A 1 94 ? 8.564 -3.791 1.048 1.00 94.12 94 ALA A CA 1
ATOM 756 C C . ALA A 1 94 ? 8.333 -4.843 2.147 1.00 94.12 94 ALA A C 1
ATOM 758 O O . ALA A 1 94 ? 8.081 -4.499 3.301 1.00 94.12 94 ALA A O 1
ATOM 759 N N . VAL A 1 95 ? 8.453 -6.131 1.812 1.00 94.31 95 VAL A N 1
ATOM 760 C CA . VAL A 1 95 ? 8.340 -7.239 2.771 1.00 94.31 95 VAL A CA 1
ATOM 761 C C . VAL A 1 95 ? 9.489 -7.214 3.774 1.00 94.31 95 VAL A C 1
ATOM 763 O O . VAL A 1 95 ? 9.251 -7.403 4.968 1.00 94.31 95 VAL A O 1
ATOM 766 N N . ALA A 1 96 ? 10.724 -6.993 3.318 1.00 93.88 96 ALA A N 1
ATOM 767 C CA . ALA A 1 96 ? 11.887 -6.909 4.198 1.00 93.88 96 ALA A CA 1
ATOM 768 C C . ALA A 1 96 ? 11.742 -5.757 5.203 1.00 93.88 96 ALA A C 1
ATOM 770 O O . ALA A 1 96 ? 11.919 -5.958 6.407 1.00 93.88 96 ALA A O 1
ATOM 771 N N . GLU A 1 97 ? 11.336 -4.579 4.729 1.00 96.00 97 GLU A N 1
ATOM 772 C CA . GLU A 1 97 ? 11.143 -3.405 5.575 1.00 96.00 97 GLU A CA 1
ATOM 773 C C . GLU A 1 97 ? 9.961 -3.570 6.542 1.00 96.00 97 GLU A C 1
ATOM 775 O O . GLU A 1 97 ? 10.083 -3.262 7.729 1.00 96.00 97 GLU A O 1
ATOM 780 N N . ALA A 1 98 ? 8.838 -4.132 6.082 1.00 96.12 98 ALA A N 1
ATOM 781 C CA . ALA A 1 98 ? 7.699 -4.434 6.947 1.00 96.12 98 ALA A CA 1
ATOM 782 C C . ALA A 1 98 ? 8.082 -5.407 8.072 1.00 96.12 98 ALA A C 1
ATOM 784 O O . ALA A 1 98 ? 7.786 -5.147 9.239 1.00 96.12 98 ALA A O 1
ATOM 785 N N . LYS A 1 99 ? 8.821 -6.480 7.753 1.00 95.25 99 LYS A N 1
ATOM 786 C CA . LYS A 1 99 ? 9.335 -7.430 8.753 1.00 95.25 99 LYS A CA 1
ATOM 787 C C . LYS A 1 99 ? 10.254 -6.751 9.765 1.00 95.25 99 LYS A C 1
ATOM 789 O O . LYS A 1 99 ? 10.099 -6.983 10.961 1.00 95.25 99 LYS A O 1
ATOM 794 N N . ARG A 1 100 ? 11.163 -5.879 9.312 1.00 97.00 100 ARG A N 1
ATOM 795 C CA . ARG A 1 100 ? 12.067 -5.114 10.190 1.00 97.00 100 ARG A CA 1
ATOM 796 C C . ARG A 1 100 ? 11.305 -4.238 11.192 1.00 97.00 100 ARG A C 1
ATOM 798 O O . ARG A 1 100 ? 11.786 -4.034 12.303 1.00 97.00 100 ARG A O 1
ATOM 805 N N . ARG A 1 101 ? 10.123 -3.741 10.813 1.00 96.44 101 ARG A N 1
ATOM 806 C CA . ARG A 1 101 ? 9.249 -2.897 11.647 1.00 96.44 101 ARG A CA 1
ATOM 807 C C . ARG A 1 101 ? 8.182 -3.666 12.437 1.00 96.44 101 ARG A C 1
ATOM 809 O O . ARG A 1 101 ? 7.415 -3.042 13.160 1.00 96.44 101 ARG A O 1
ATOM 816 N N . GLY A 1 102 ? 8.098 -4.991 12.301 1.00 96.56 102 GLY A N 1
ATOM 817 C CA . GLY A 1 102 ? 7.034 -5.788 12.928 1.00 96.56 102 GLY A CA 1
ATOM 818 C C . GLY A 1 102 ? 5.641 -5.571 12.317 1.00 96.56 102 GLY A C 1
ATOM 819 O O . GLY A 1 102 ? 4.633 -5.860 12.959 1.00 96.56 102 GLY A O 1
ATOM 820 N N . ILE A 1 103 ? 5.571 -5.063 11.085 1.00 97.50 103 ILE A N 1
ATOM 821 C CA . ILE A 1 103 ? 4.329 -4.880 10.328 1.00 97.50 103 ILE A CA 1
ATOM 822 C C . ILE A 1 103 ? 3.885 -6.227 9.760 1.00 97.50 103 ILE A C 1
ATOM 824 O O . ILE A 1 103 ? 4.690 -6.999 9.232 1.00 97.50 103 ILE A O 1
ATOM 828 N N . THR A 1 104 ? 2.587 -6.513 9.856 1.00 97.38 104 THR A N 1
ATOM 829 C CA . THR A 1 104 ? 2.032 -7.778 9.365 1.00 97.38 104 THR A CA 1
ATOM 830 C C . THR A 1 104 ? 2.016 -7.781 7.839 1.00 97.38 104 THR A C 1
ATOM 832 O O . THR A 1 104 ? 1.557 -6.830 7.209 1.00 97.38 104 THR A O 1
ATOM 835 N N . VAL A 1 105 ? 2.491 -8.867 7.231 1.00 95.75 105 VAL A N 1
ATOM 836 C CA . VAL A 1 105 ? 2.517 -9.031 5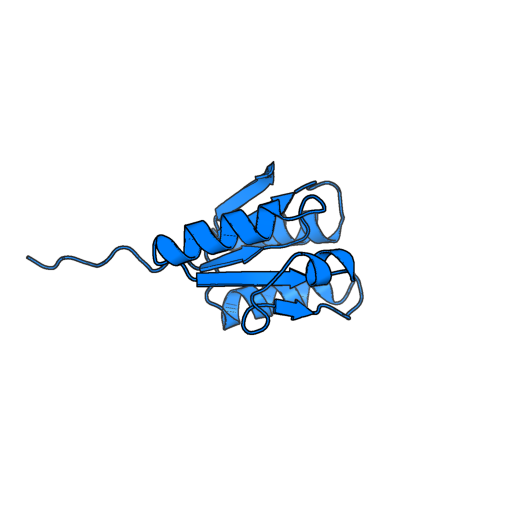.774 1.00 95.75 105 VAL A CA 1
ATOM 837 C C . VAL A 1 105 ? 1.488 -10.081 5.363 1.00 95.75 105 VAL A C 1
ATOM 839 O O . VAL A 1 105 ? 1.575 -11.234 5.779 1.00 95.75 105 VAL A O 1
ATOM 842 N N . HIS A 1 106 ? 0.544 -9.695 4.507 1.00 93.94 106 HIS A N 1
ATOM 843 C CA . HIS A 1 106 ? -0.449 -10.581 3.899 1.00 93.94 106 HIS A CA 1
ATOM 844 C C . HIS A 1 106 ? -0.064 -10.835 2.441 1.00 93.94 106 HIS A C 1
ATOM 846 O O . HIS A 1 106 ? -0.243 -9.962 1.587 1.00 93.94 106 HIS A O 1
ATOM 852 N N . VAL A 1 107 ? 0.470 -12.026 2.165 1.00 82.75 107 VAL A N 1
ATOM 853 C CA . VAL A 1 107 ? 0.858 -12.470 0.815 1.00 82.75 107 VAL A CA 1
ATOM 854 C C . VAL A 1 107 ? -0.017 -13.644 0.387 1.00 82.75 107 VAL A C 1
ATOM 856 O O . VAL A 1 107 ? -0.403 -14.477 1.211 1.00 82.75 107 VAL A O 1
ATOM 859 N N . ARG A 1 108 ? -0.324 -13.702 -0.907 1.00 63.69 108 ARG A N 1
ATOM 860 C CA . ARG A 1 108 ? -0.942 -14.838 -1.593 1.00 63.69 108 ARG A CA 1
ATOM 861 C C . ARG A 1 108 ? -0.227 -15.096 -2.910 1.00 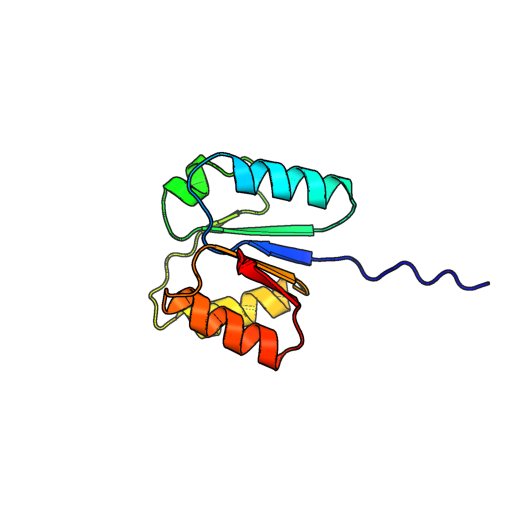63.69 108 ARG A C 1
ATOM 863 O O . ARG A 1 108 ? 0.253 -14.112 -3.526 1.00 63.69 108 ARG A O 1
#

Radius of gyration: 13.85 Å; chains: 1; bounding box: 32×24×48 Å

Foldseek 3Di:
DDPPDDPAAEEEEEEADQAQPVQVVCVVSVVVRHHYAYEDADPRSVVNHPPVVRYDDDDDDLVCLLVVLVVCCVVRVHQEYEYEDCPDSSNVSSVVVCVVVNRHYHYD

Secondary structure (DSSP, 8-state):
----PPPPPEEEE-S--SSTHHHHHHHHHHHTT-EEEEEESSHHHHHT---GGGEEE--S-STTHHHHHHHHHHHTT--EEEES-TTSHHHHHHHHHHHHTT-EEEE-

Sequence (108 aa):
MIVTAAPTRTFLFLQGPHGPFFNSLGKMLRRAGAEVWRVGFNAGDRAFWFHPSTYIPYRGTVEDWPQTFATLLDEKQVNDIVLYGDTRPIHAEAVAEAKRRGITVHVR

pLDDT: mean 90.79, std 11.9, range [39.25, 98.44]